Protein AF-A0A850AEI2-F1 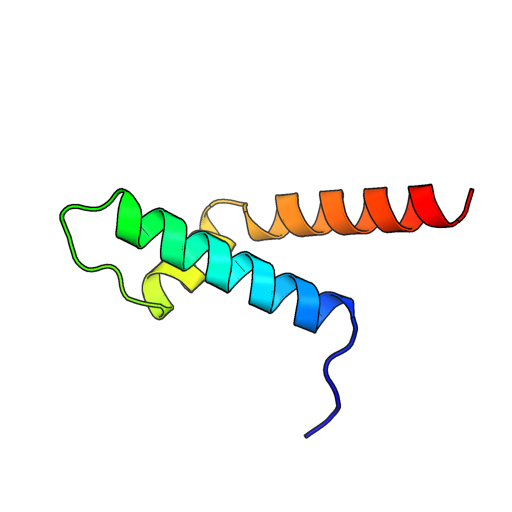(afdb_monomer_lite)

pLDDT: mean 88.81, std 11.61, range [45.66, 96.75]

Radius of gyration: 13.56 Å; chains: 1; bounding box: 30×28×34 Å

Secondary structure (DSSP, 8-state):
-PPPPHHHHHHHHHHHHHHHHHHHH-SS---HHHHHHHHHHSSHHHHHHHHHHHHHHHHT-

Sequence (61 aa):
MQPLNNYQSSQLDAIQKFYYKLLEHSEKSISMAEAIIAWFSEGHAEEFREEYLRKQLAMMH

Foldseek 3Di:
DDDDDPLRVVVVVVLVVQQVVCVVPDPDDDDSVNSVVCCVVVCVVVVSVVVVVVVVVVVVD

Structure (mmCIF, N/CA/C/O backbone):
data_AF-A0A850AEI2-F1
#
_entry.id   AF-A0A850AEI2-F1
#
loop_
_atom_site.group_PDB
_atom_site.id
_atom_site.type_symbol
_atom_site.label_atom_id
_atom_site.label_alt_id
_atom_site.label_comp_id
_atom_site.label_asym_id
_atom_site.label_entity_id
_atom_site.label_seq_id
_atom_site.pdbx_PDB_ins_code
_atom_site.Cartn_x
_a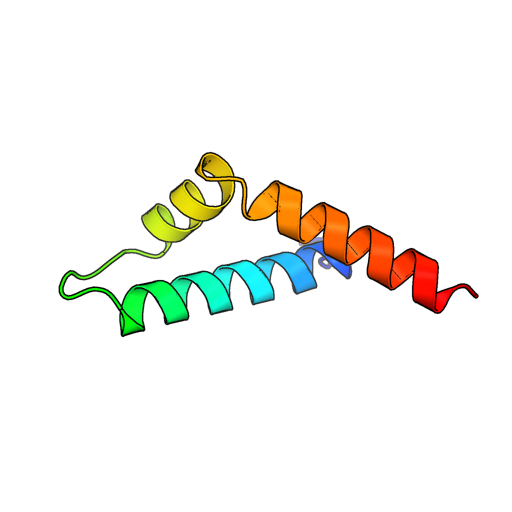tom_site.Cartn_y
_atom_site.Cartn_z
_atom_site.occupancy
_atom_site.B_iso_or_equiv
_atom_site.auth_seq_id
_atom_site.auth_comp_id
_atom_site.auth_asym_id
_atom_site.auth_atom_id
_atom_site.pdbx_PDB_model_num
ATOM 1 N N . MET A 1 1 ? 14.991 -15.729 9.194 1.00 45.66 1 MET A N 1
ATOM 2 C CA . MET A 1 1 ? 14.098 -14.995 8.270 1.00 45.66 1 MET A CA 1
ATOM 3 C C . MET A 1 1 ? 14.882 -14.715 7.001 1.00 45.66 1 MET A C 1
ATOM 5 O O . MET A 1 1 ? 16.055 -14.384 7.121 1.00 45.66 1 MET A O 1
ATOM 9 N N . GLN A 1 2 ? 14.300 -14.925 5.818 1.00 50.50 2 GLN A N 1
ATOM 10 C CA . GLN A 1 2 ? 14.969 -14.549 4.568 1.00 50.50 2 GLN A CA 1
ATOM 11 C C . GLN A 1 2 ? 14.949 -13.019 4.417 1.00 50.50 2 GLN A C 1
ATOM 13 O O . GLN A 1 2 ? 13.964 -12.403 4.829 1.00 50.50 2 GLN A O 1
ATOM 18 N N . PRO A 1 3 ? 16.016 -12.397 3.885 1.00 59.38 3 PRO A N 1
ATOM 19 C CA . PRO A 1 3 ? 16.023 -10.964 3.626 1.00 59.38 3 PRO A CA 1
ATOM 20 C C . PRO A 1 3 ? 14.935 -10.617 2.608 1.00 59.38 3 PRO A C 1
ATOM 22 O O . PRO A 1 3 ? 14.753 -11.331 1.621 1.00 59.38 3 PRO A O 1
ATOM 25 N N . LEU A 1 4 ? 14.211 -9.527 2.864 1.00 71.12 4 LEU A N 1
ATOM 26 C CA . LEU A 1 4 ? 13.229 -9.008 1.920 1.00 71.12 4 LEU A CA 1
ATOM 27 C C . LEU A 1 4 ? 13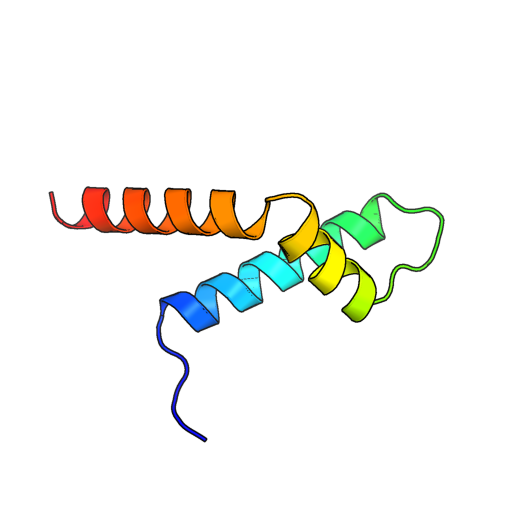.946 -8.600 0.635 1.00 71.12 4 LEU A C 1
ATOM 29 O O . LEU A 1 4 ? 14.993 -7.949 0.678 1.00 71.12 4 LEU A O 1
ATOM 33 N N . ASN A 1 5 ? 13.390 -8.984 -0.511 1.00 84.69 5 ASN A N 1
ATOM 34 C CA . ASN A 1 5 ? 13.894 -8.476 -1.780 1.00 84.69 5 ASN A CA 1
ATOM 35 C C . ASN A 1 5 ? 13.504 -6.991 -1.950 1.00 84.69 5 ASN A C 1
ATOM 37 O O . ASN A 1 5 ? 12.602 -6.485 -1.279 1.00 84.69 5 ASN A O 1
ATOM 41 N N . ASN A 1 6 ? 14.173 -6.281 -2.864 1.00 88.44 6 ASN A N 1
ATOM 42 C CA . ASN A 1 6 ? 13.966 -4.839 -3.069 1.00 88.44 6 ASN A CA 1
ATOM 43 C C . ASN A 1 6 ? 12.498 -4.465 -3.340 1.00 88.44 6 ASN A C 1
ATOM 45 O O . ASN A 1 6 ? 12.057 -3.378 -2.964 1.00 88.44 6 ASN A O 1
ATOM 49 N N . TYR A 1 7 ? 11.743 -5.357 -3.985 1.00 90.69 7 TYR A N 1
ATOM 50 C CA . TYR A 1 7 ? 10.319 -5.168 -4.240 1.00 90.69 7 TYR A CA 1
ATOM 51 C C . TYR A 1 7 ? 9.507 -5.211 -2.941 1.00 90.69 7 TYR A C 1
ATOM 53 O O . TYR A 1 7 ? 8.744 -4.289 -2.670 1.00 90.69 7 TYR A O 1
ATOM 61 N N . GLN A 1 8 ? 9.721 -6.229 -2.103 1.00 90.94 8 GLN A N 1
ATOM 62 C CA . GLN A 1 8 ? 9.025 -6.380 -0.825 1.00 90.94 8 GLN A CA 1
ATOM 63 C C . GLN A 1 8 ? 9.297 -5.202 0.116 1.00 90.94 8 GLN A C 1
ATOM 65 O O . GLN A 1 8 ? 8.356 -4.673 0.702 1.00 90.94 8 GLN A O 1
ATOM 70 N N . SER A 1 9 ? 10.550 -4.746 0.219 1.00 92.81 9 SER A N 1
ATOM 71 C CA . SER A 1 9 ? 10.884 -3.560 1.021 1.00 92.81 9 SER A CA 1
ATOM 72 C C . SER A 1 9 ? 10.178 -2.306 0.496 1.00 92.81 9 SER A C 1
ATOM 74 O O . SER A 1 9 ? 9.545 -1.587 1.263 1.00 92.81 9 SER A O 1
ATOM 76 N N . SER A 1 10 ? 10.194 -2.087 -0.825 1.00 93.62 10 SER A N 1
ATOM 77 C CA . SER A 1 10 ? 9.516 -0.935 -1.441 1.00 93.62 10 SER A CA 1
ATOM 78 C C . SER A 1 10 ? 7.997 -0.976 -1.245 1.00 93.62 10 SER A C 1
ATOM 80 O O . SER A 1 10 ? 7.367 0.065 -1.068 1.00 93.62 10 SER A O 1
ATOM 82 N N . GLN A 1 11 ? 7.399 -2.170 -1.282 1.00 94.50 11 GLN A N 1
ATOM 83 C CA . GLN A 1 11 ? 5.966 -2.356 -1.075 1.00 94.50 11 GLN A CA 1
ATOM 84 C C . GLN A 1 11 ? 5.562 -2.057 0.374 1.00 94.50 11 GLN A C 1
ATOM 86 O O . GLN A 1 11 ? 4.548 -1.399 0.594 1.00 94.50 11 GLN A O 1
ATOM 91 N N . LEU A 1 12 ? 6.353 -2.492 1.361 1.00 94.62 12 LEU A N 1
ATOM 92 C CA . LEU A 1 12 ? 6.099 -2.167 2.768 1.00 94.62 12 LEU A CA 1
ATOM 93 C C . LEU A 1 12 ? 6.168 -0.657 3.020 1.00 94.62 12 LEU A C 1
ATOM 95 O O . LEU A 1 12 ? 5.265 -0.108 3.650 1.00 94.62 12 LEU A O 1
ATOM 99 N N . ASP A 1 13 ? 7.169 0.023 2.457 1.00 95.69 13 ASP A N 1
ATOM 100 C CA . ASP A 1 13 ? 7.283 1.482 2.547 1.00 95.69 13 ASP A CA 1
ATOM 101 C C . ASP A 1 13 ? 6.074 2.190 1.913 1.00 95.69 13 ASP A C 1
ATOM 103 O O . ASP A 1 13 ? 5.597 3.208 2.423 1.00 95.69 13 ASP A O 1
ATOM 107 N N . ALA A 1 14 ? 5.561 1.668 0.794 1.00 96.56 14 ALA A N 1
ATOM 108 C CA . ALA A 1 14 ? 4.392 2.221 0.116 1.00 96.56 14 ALA A CA 1
ATOM 109 C C . ALA A 1 14 ? 3.110 2.047 0.945 1.00 96.56 14 ALA A C 1
ATOM 111 O O . ALA A 1 14 ? 2.381 3.021 1.139 1.00 96.56 14 ALA A O 1
ATOM 112 N N . ILE A 1 15 ? 2.885 0.854 1.506 1.00 96.75 15 ILE A N 1
ATOM 113 C CA . ILE A 1 15 ? 1.759 0.571 2.410 1.00 96.75 15 ILE A CA 1
ATOM 114 C C . ILE A 1 15 ? 1.828 1.473 3.646 1.00 96.75 15 ILE A C 1
ATOM 116 O O . ILE A 1 15 ? 0.821 2.049 4.054 1.00 96.75 15 ILE A O 1
ATOM 120 N N . GLN A 1 16 ? 3.016 1.657 4.224 1.00 96.12 16 GLN A N 1
ATOM 121 C CA . GLN A 1 16 ? 3.188 2.521 5.387 1.00 96.12 16 GLN A CA 1
ATOM 122 C C . GLN A 1 16 ? 2.866 3.989 5.061 1.00 96.12 16 GLN A C 1
ATOM 124 O O . GLN A 1 16 ? 2.177 4.658 5.831 1.00 96.12 16 GLN A O 1
ATOM 129 N N . LYS A 1 17 ? 3.307 4.494 3.902 1.00 96.06 17 LYS A N 1
ATOM 130 C CA . LYS A 1 17 ? 2.949 5.845 3.434 1.00 96.06 17 LYS A CA 1
ATOM 131 C C . LYS A 1 17 ? 1.451 5.985 3.187 1.00 96.06 17 LYS A C 1
ATOM 133 O O . LYS A 1 17 ? 0.880 7.017 3.524 1.00 96.06 17 LYS A O 1
ATOM 138 N N . PHE A 1 18 ? 0.818 4.967 2.610 1.00 95.75 18 PHE A N 1
ATOM 139 C CA . PHE A 1 18 ? -0.628 4.935 2.414 1.00 95.75 18 PHE A CA 1
ATOM 140 C C . PHE A 1 18 ? -1.375 5.005 3.750 1.00 95.75 18 PHE A C 1
ATOM 142 O O . PHE A 1 18 ? -2.249 5.852 3.914 1.00 95.75 18 PHE A O 1
ATOM 149 N N . TYR A 1 19 ? -0.960 4.214 4.741 1.00 95.75 19 TYR A N 1
ATOM 150 C CA . TYR A 1 19 ? -1.516 4.265 6.091 1.00 95.75 19 TYR A CA 1
ATOM 151 C C . TYR A 1 19 ? -1.423 5.664 6.717 1.00 95.75 19 TYR A C 1
ATOM 153 O O . TYR A 1 19 ? -2.420 6.171 7.225 1.00 95.75 19 TYR A O 1
ATOM 161 N N . TYR A 1 20 ? -0.265 6.331 6.638 1.00 94.50 20 TYR A N 1
ATOM 162 C CA . TYR A 1 20 ? -0.137 7.691 7.174 1.00 94.50 20 TYR A CA 1
ATOM 163 C C . TYR A 1 20 ? -1.033 8.700 6.450 1.00 94.50 20 TYR A C 1
ATOM 165 O O . TYR A 1 20 ? -1.659 9.524 7.110 1.00 94.50 20 TYR A O 1
ATOM 173 N N . LYS A 1 21 ? -1.182 8.591 5.124 1.00 93.31 21 LYS A N 1
ATOM 174 C CA . LYS A 1 21 ? -2.132 9.428 4.373 1.00 93.31 21 LYS A CA 1
ATOM 175 C C . LYS A 1 21 ? -3.571 9.221 4.842 1.00 93.31 21 LYS A C 1
ATOM 177 O O . LYS A 1 21 ? -4.302 10.197 4.985 1.00 93.31 21 LYS A O 1
ATOM 182 N N . LEU A 1 22 ? -3.973 7.973 5.095 1.00 92.00 22 LEU A N 1
ATOM 183 C CA . LEU A 1 22 ? -5.300 7.665 5.628 1.00 92.00 22 LEU A CA 1
ATOM 184 C C . LEU A 1 22 ? -5.512 8.284 7.015 1.00 92.00 22 LEU A C 1
ATOM 186 O O . LEU A 1 22 ? -6.582 8.826 7.276 1.00 92.00 22 LEU A O 1
ATOM 190 N N . LEU A 1 23 ? -4.495 8.254 7.883 1.00 91.06 23 LEU A N 1
ATOM 191 C CA . LEU A 1 23 ? -4.562 8.890 9.202 1.00 91.06 23 LEU A CA 1
ATOM 192 C C . LEU A 1 23 ? -4.682 10.417 9.129 1.00 91.06 23 LEU A C 1
ATOM 194 O O . LEU A 1 23 ? -5.390 11.000 9.940 1.00 91.06 23 LEU A O 1
ATOM 198 N N . GLU A 1 24 ? -4.012 11.064 8.174 1.00 90.38 24 GLU A N 1
ATOM 199 C CA . GLU A 1 24 ? -4.077 12.523 7.999 1.00 90.38 24 GLU A CA 1
ATOM 200 C C . GLU A 1 24 ? -5.459 13.012 7.539 1.00 90.38 24 GLU A C 1
ATOM 202 O O . GLU A 1 24 ? -5.854 14.129 7.869 1.00 90.38 24 GLU A O 1
ATOM 207 N N . HIS A 1 25 ? -6.195 12.191 6.783 1.00 82.00 25 HIS A N 1
ATOM 208 C CA . HIS A 1 25 ? -7.459 12.581 6.143 1.00 82.00 25 HIS A CA 1
ATOM 209 C C . HIS A 1 25 ? -8.707 12.020 6.836 1.00 82.00 25 HIS A C 1
ATOM 211 O O . HIS A 1 25 ? -9.826 12.350 6.444 1.00 82.00 25 HIS A O 1
ATOM 217 N N . SER A 1 26 ? -8.542 11.165 7.845 1.00 77.44 26 SER A N 1
ATOM 218 C CA . SER A 1 26 ? -9.656 10.507 8.522 1.00 77.44 26 SER A CA 1
ATOM 219 C C . SER A 1 26 ? -9.932 11.141 9.883 1.00 77.44 26 SER A C 1
ATOM 221 O O . SER A 1 26 ? -9.070 11.173 10.756 1.00 77.44 26 SER A O 1
ATOM 223 N N . GLU A 1 27 ? -11.180 11.558 10.115 1.00 70.75 27 GLU A N 1
ATOM 224 C CA . GLU A 1 27 ? -11.664 11.924 11.458 1.00 70.75 27 GLU A CA 1
ATOM 225 C C . GLU A 1 27 ? -11.741 10.705 12.401 1.00 70.75 27 GLU A C 1
ATOM 227 O O . GLU A 1 27 ? -11.833 10.852 13.620 1.00 70.75 27 GLU A O 1
ATOM 232 N N . LYS A 1 28 ? -11.707 9.483 11.847 1.00 77.62 28 LYS A N 1
ATOM 233 C CA . LYS A 1 28 ? -11.753 8.213 12.584 1.00 77.62 28 LYS A CA 1
ATOM 234 C C . LYS A 1 28 ? -10.388 7.532 12.601 1.00 77.62 28 LYS A C 1
ATOM 236 O O . LYS A 1 28 ? -9.676 7.523 11.600 1.00 77.62 28 LYS A O 1
ATOM 241 N N . SER A 1 29 ? -10.059 6.876 13.710 1.00 83.44 29 SER A N 1
ATOM 242 C CA . SER A 1 29 ? -8.864 6.035 13.796 1.00 83.44 29 SER A CA 1
ATOM 243 C C . SER A 1 29 ? -8.992 4.833 12.854 1.00 83.44 29 SER A C 1
ATOM 245 O O . SER A 1 29 ? -9.859 3.987 13.068 1.00 83.44 29 SER A O 1
ATOM 247 N N . ILE A 1 30 ? -8.129 4.758 11.842 1.00 90.88 30 ILE A N 1
ATOM 248 C 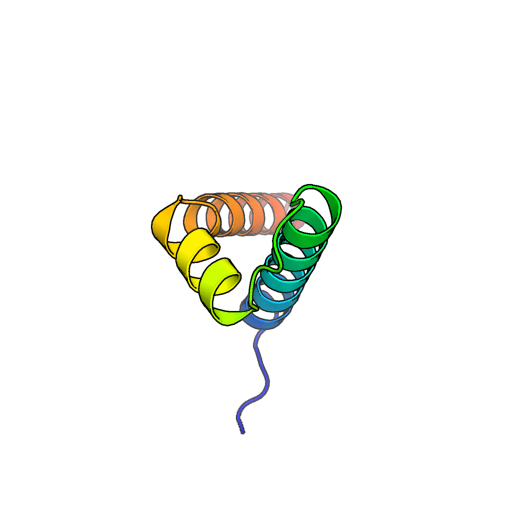CA . ILE A 1 30 ? -7.965 3.585 10.974 1.00 90.88 30 ILE A CA 1
ATOM 249 C C . ILE A 1 30 ? -6.819 2.744 11.536 1.00 90.88 30 ILE A C 1
ATOM 251 O O . ILE A 1 30 ? -5.771 3.276 11.901 1.00 90.88 30 ILE A O 1
ATOM 255 N N . SER A 1 31 ? -7.004 1.431 11.621 1.00 94.44 31 SER A N 1
ATOM 256 C CA . SER A 1 31 ? -5.946 0.497 12.002 1.00 94.44 31 SER A CA 1
ATOM 257 C C . SER A 1 31 ? -5.044 0.143 10.815 1.00 94.44 31 SER A C 1
ATOM 259 O O . SER A 1 31 ? -5.445 0.192 9.653 1.00 94.44 31 SER A O 1
ATOM 261 N N . MET A 1 32 ? -3.817 -0.298 11.102 1.00 94.00 32 MET A N 1
ATOM 262 C CA . MET A 1 32 ? -2.903 -0.793 10.063 1.00 94.00 32 MET A CA 1
ATOM 263 C C . MET A 1 32 ? -3.493 -1.985 9.288 1.00 94.00 32 MET A C 1
ATOM 265 O O . MET A 1 32 ? -3.270 -2.115 8.089 1.00 94.00 32 MET A O 1
ATOM 269 N N . ALA A 1 33 ? -4.266 -2.848 9.955 1.00 95.69 33 ALA A N 1
ATOM 270 C CA . ALA A 1 33 ? -4.912 -3.987 9.308 1.00 95.69 33 ALA A CA 1
ATOM 271 C C . ALA A 1 33 ? -5.952 -3.535 8.272 1.00 95.69 33 ALA A C 1
ATOM 273 O O . ALA A 1 33 ? -5.970 -4.057 7.161 1.00 95.69 33 ALA A O 1
ATOM 274 N N . GLU A 1 34 ? -6.768 -2.532 8.603 1.00 94.62 34 GLU A N 1
ATOM 275 C CA . GLU A 1 34 ? -7.735 -1.946 7.668 1.00 94.62 34 GLU A CA 1
ATOM 276 C C . GLU A 1 34 ? -7.037 -1.274 6.485 1.00 94.62 34 GLU A C 1
ATOM 278 O O . GLU A 1 34 ? -7.452 -1.468 5.347 1.00 94.62 34 GLU A O 1
ATOM 283 N N . ALA A 1 35 ? -5.935 -0.558 6.726 1.00 94.94 35 ALA A N 1
ATOM 284 C CA . ALA A 1 35 ? -5.149 0.038 5.649 1.00 94.94 35 ALA A CA 1
ATOM 285 C C . ALA A 1 35 ? -4.527 -1.016 4.720 1.00 94.94 35 ALA A C 1
ATOM 287 O O . ALA A 1 35 ? -4.515 -0.828 3.508 1.00 94.94 35 ALA A O 1
ATOM 288 N N . ILE A 1 36 ? -4.053 -2.145 5.258 1.00 95.94 36 ILE A N 1
ATOM 289 C CA . ILE A 1 36 ? -3.573 -3.267 4.440 1.00 95.94 36 ILE A CA 1
ATOM 290 C C . ILE A 1 36 ? -4.719 -3.871 3.622 1.00 95.94 36 ILE A C 1
ATOM 292 O O . ILE A 1 36 ? -4.532 -4.151 2.441 1.00 95.94 36 ILE A O 1
ATOM 296 N N . ILE A 1 37 ? -5.899 -4.069 4.218 1.00 96.44 37 ILE A N 1
ATOM 297 C CA . ILE A 1 37 ? -7.063 -4.591 3.490 1.00 96.44 37 ILE A CA 1
ATOM 298 C C . ILE A 1 37 ? -7.411 -3.650 2.336 1.00 96.44 37 ILE A C 1
ATOM 300 O O . ILE A 1 37 ? -7.437 -4.110 1.200 1.00 96.44 37 ILE A O 1
ATOM 304 N N . ALA A 1 38 ? -7.573 -2.352 2.610 1.00 94.50 38 ALA A N 1
ATOM 305 C CA . ALA A 1 38 ? -7.859 -1.334 1.601 1.00 94.50 38 ALA A CA 1
ATOM 306 C C . ALA A 1 38 ? -6.803 -1.320 0.485 1.00 94.50 38 ALA A C 1
ATOM 308 O O . ALA A 1 38 ? -7.148 -1.344 -0.694 1.00 94.50 38 ALA A O 1
ATOM 309 N N . TRP A 1 39 ? -5.516 -1.385 0.844 1.00 96.62 39 TRP A N 1
ATOM 310 C CA . TRP A 1 39 ? -4.408 -1.445 -0.113 1.00 96.62 39 TRP A CA 1
ATOM 311 C C . TRP A 1 39 ? -4.569 -2.572 -1.145 1.00 96.62 39 TRP A C 1
ATOM 313 O O . TRP A 1 39 ? -4.325 -2.362 -2.332 1.00 96.62 39 TRP A O 1
ATOM 323 N N . PHE A 1 40 ? -4.993 -3.760 -0.706 1.00 95.62 40 PHE A N 1
ATOM 324 C CA . PHE A 1 40 ? -5.189 -4.912 -1.589 1.00 95.62 40 PHE A CA 1
ATOM 325 C C . PHE A 1 40 ? -6.584 -4.980 -2.223 1.00 95.62 40 PHE A C 1
ATOM 327 O O . PHE A 1 40 ? -6.724 -5.559 -3.294 1.00 95.62 40 PHE A O 1
ATOM 334 N N . SER A 1 41 ? -7.623 -4.431 -1.589 1.00 96.19 41 SER A N 1
ATOM 335 C CA . SER A 1 41 ? -8.996 -4.514 -2.102 1.00 96.19 41 SER A CA 1
ATOM 336 C C . SER A 1 41 ? -9.364 -3.389 -3.065 1.00 96.19 41 SER A C 1
ATOM 338 O O . SER A 1 41 ? -10.283 -3.557 -3.861 1.00 96.19 41 SER A O 1
ATOM 340 N N . GLU A 1 42 ? -8.684 -2.245 -2.989 1.00 95.44 42 GLU A N 1
ATOM 341 C CA . GLU A 1 42 ? -9.002 -1.048 -3.782 1.00 95.44 42 GLU A CA 1
ATOM 342 C C . GLU A 1 42 ? -8.085 -0.857 -5.002 1.00 95.44 42 GLU A C 1
ATOM 344 O O . GLU A 1 42 ? -8.212 0.136 -5.709 1.00 95.44 42 GLU A O 1
ATOM 349 N N . GLY A 1 43 ? -7.175 -1.798 -5.276 1.00 93.31 43 GLY A N 1
ATOM 350 C CA . GLY A 1 43 ? -6.307 -1.770 -6.462 1.00 93.31 43 GLY A CA 1
ATOM 351 C C . GLY A 1 43 ? -4.976 -1.027 -6.294 1.00 93.31 43 GLY A C 1
AT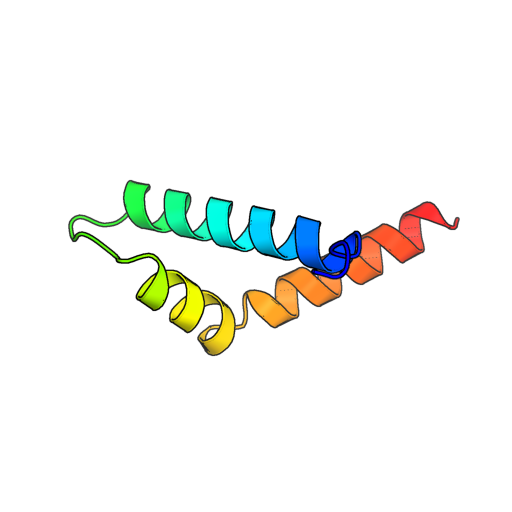OM 352 O O . GLY A 1 43 ? -4.155 -1.042 -7.212 1.00 93.31 43 GLY A O 1
ATOM 353 N N . HIS A 1 44 ? -4.703 -0.432 -5.122 1.00 95.94 44 HIS A N 1
ATOM 354 C CA . HIS A 1 44 ? -3.429 0.262 -4.850 1.00 95.94 44 HIS A CA 1
ATOM 355 C C . HIS A 1 44 ? -2.218 -0.673 -4.999 1.00 95.94 44 HIS A C 1
ATOM 357 O O . HIS A 1 44 ? -1.145 -0.254 -5.438 1.00 95.94 44 HIS A O 1
ATOM 363 N N . ALA A 1 45 ? -2.378 -1.956 -4.655 1.00 95.56 45 ALA A N 1
ATOM 364 C CA . ALA A 1 45 ? -1.339 -2.969 -4.813 1.00 95.56 45 ALA A CA 1
ATOM 365 C C . ALA A 1 45 ? -0.963 -3.207 -6.287 1.00 95.56 45 ALA A C 1
ATOM 367 O O . ALA A 1 45 ? 0.225 -3.278 -6.620 1.00 95.56 45 ALA A O 1
ATOM 368 N N . GLU A 1 46 ? -1.956 -3.326 -7.167 1.00 96.00 46 GLU A N 1
ATOM 369 C CA . GLU A 1 46 ? -1.773 -3.500 -8.606 1.00 96.00 46 GLU A CA 1
ATOM 370 C C . GLU A 1 46 ? -1.129 -2.265 -9.238 1.00 96.00 46 GLU A C 1
ATOM 372 O O . GLU A 1 46 ? -0.141 -2.408 -9.964 1.00 96.00 46 GLU A O 1
ATOM 377 N N . GLU A 1 47 ? -1.625 -1.070 -8.909 1.00 96.50 47 GLU A N 1
ATOM 378 C CA . GLU A 1 47 ? -1.074 0.202 -9.390 1.00 96.50 47 GLU A CA 1
ATOM 379 C C . GLU A 1 47 ? 0.396 0.359 -8.991 1.00 96.50 47 GLU A C 1
ATOM 381 O O . GLU A 1 47 ? 1.263 0.603 -9.836 1.00 96.50 47 GLU A O 1
ATOM 386 N N . PHE A 1 48 ? 0.710 0.118 -7.716 1.00 96.56 48 PHE A N 1
ATOM 387 C CA . PHE A 1 48 ? 2.083 0.155 -7.223 1.00 96.56 48 PHE A CA 1
ATOM 388 C C . PHE A 1 48 ? 2.991 -0.824 -7.977 1.00 96.56 48 PHE A C 1
ATOM 390 O O . PHE A 1 48 ? 4.115 -0.476 -8.352 1.00 96.56 48 PHE A O 1
ATOM 397 N N . ARG A 1 49 ? 2.518 -2.054 -8.216 1.00 95.06 49 ARG A N 1
ATOM 398 C CA . ARG A 1 49 ? 3.287 -3.074 -8.937 1.00 95.06 49 ARG A CA 1
ATOM 399 C C . ARG A 1 49 ? 3.588 -2.628 -10.366 1.00 95.06 49 ARG A C 1
ATOM 401 O O . ARG A 1 49 ? 4.722 -2.783 -10.820 1.00 95.06 49 ARG A O 1
ATOM 408 N N . GLU A 1 50 ? 2.603 -2.083 -11.074 1.00 95.75 50 GLU A N 1
ATOM 409 C CA . GLU A 1 50 ? 2.801 -1.581 -12.434 1.00 95.75 50 GLU A CA 1
ATOM 410 C C . GLU A 1 50 ? 3.809 -0.434 -12.480 1.00 95.75 50 GLU A C 1
ATOM 412 O O . GLU A 1 50 ? 4.726 -0.450 -13.306 1.00 95.75 50 GLU A O 1
ATOM 417 N N . GLU A 1 51 ? 3.692 0.534 -11.572 1.00 95.31 51 GLU A N 1
ATOM 418 C CA . GLU A 1 51 ? 4.651 1.633 -11.472 1.00 95.31 51 GLU A CA 1
ATOM 419 C C . GLU A 1 51 ? 6.064 1.146 -11.155 1.00 95.31 51 GLU A C 1
ATOM 421 O O . GLU A 1 51 ? 7.035 1.632 -11.743 1.00 95.31 51 GLU A O 1
ATOM 426 N N . TYR A 1 52 ? 6.193 0.186 -10.237 1.00 93.44 52 TYR A N 1
ATOM 427 C CA . TYR A 1 52 ? 7.478 -0.396 -9.875 1.00 93.44 52 TYR A CA 1
ATOM 428 C C . TYR A 1 52 ? 8.145 -1.037 -11.094 1.00 93.44 52 TYR A C 1
ATOM 430 O O . TYR A 1 52 ? 9.305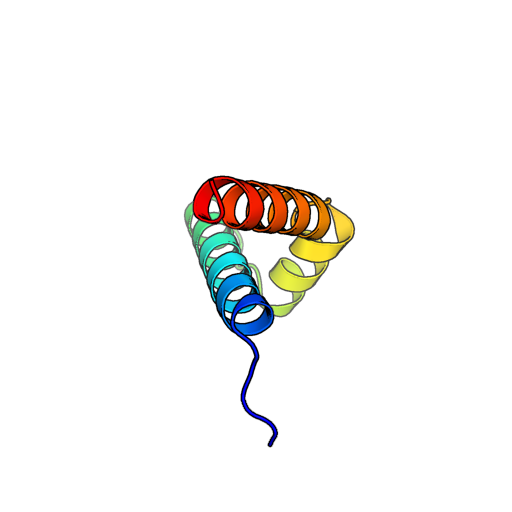 -0.746 -11.387 1.00 93.44 52 TYR A O 1
ATOM 438 N N . LEU A 1 53 ? 7.405 -1.853 -11.851 1.00 92.44 53 LEU A N 1
ATOM 439 C CA . LEU A 1 53 ? 7.917 -2.504 -13.058 1.00 92.44 53 LEU A CA 1
ATOM 440 C C . LEU A 1 53 ? 8.298 -1.487 -14.142 1.00 92.44 53 LEU A C 1
ATOM 442 O O . LEU A 1 53 ? 9.363 -1.618 -14.745 1.00 92.44 53 LEU A O 1
ATOM 446 N N . ARG A 1 54 ? 7.489 -0.438 -14.353 1.00 93.81 54 ARG A N 1
ATOM 447 C CA . ARG A 1 54 ? 7.816 0.642 -15.302 1.00 93.81 54 ARG A CA 1
ATOM 448 C C . ARG A 1 54 ? 9.102 1.375 -14.917 1.00 93.81 54 ARG A C 1
ATOM 450 O O . ARG A 1 54 ? 9.932 1.627 -15.785 1.00 93.81 54 ARG A O 1
ATOM 457 N N . LYS A 1 55 ? 9.302 1.682 -13.630 1.00 91.25 55 LYS A N 1
ATOM 458 C CA . LYS A 1 55 ? 10.532 2.329 -13.133 1.00 91.25 55 LYS A CA 1
ATOM 459 C C . LYS A 1 55 ? 11.759 1.438 -13.316 1.00 91.25 55 LYS A C 1
ATOM 461 O O . LYS A 1 55 ? 12.792 1.932 -13.748 1.00 91.25 55 LYS A O 1
ATOM 466 N N . GLN A 1 56 ? 11.638 0.139 -13.041 1.00 88.75 56 GLN A N 1
ATOM 467 C CA . GLN A 1 56 ? 12.728 -0.817 -13.263 1.00 88.75 56 GLN A CA 1
ATOM 468 C C . GLN A 1 56 ? 13.102 -0.915 -14.747 1.00 88.75 56 GLN A C 1
ATOM 470 O O . GLN A 1 56 ? 14.281 -0.880 -15.081 1.00 88.75 56 GLN A O 1
ATOM 475 N N . LEU A 1 57 ? 12.109 -0.969 -15.644 1.00 87.31 57 LEU A N 1
ATOM 476 C CA . LEU A 1 57 ? 12.344 -0.956 -17.091 1.00 87.31 57 LEU A CA 1
ATOM 477 C C . LEU A 1 57 ? 13.056 0.324 -17.541 1.00 87.31 57 LEU A C 1
ATOM 479 O O . LEU A 1 57 ? 14.017 0.246 -18.297 1.00 87.31 57 LEU A O 1
ATOM 483 N N . ALA A 1 58 ? 12.637 1.486 -17.036 1.00 87.06 58 ALA A N 1
ATOM 484 C CA . ALA A 1 58 ? 13.258 2.767 -17.370 1.00 87.06 58 ALA A CA 1
ATOM 485 C C . ALA A 1 58 ? 14.714 2.895 -16.884 1.00 87.06 58 ALA A C 1
ATOM 487 O O . ALA A 1 58 ? 15.482 3.622 -17.496 1.00 87.06 58 ALA A O 1
ATOM 488 N N . MET A 1 59 ? 15.104 2.204 -15.807 1.00 78.38 59 MET A N 1
ATOM 489 C CA . MET A 1 59 ? 16.483 2.211 -15.293 1.00 78.38 59 MET A CA 1
ATOM 490 C C . MET A 1 59 ? 17.438 1.293 -16.071 1.00 78.38 59 MET A C 1
ATOM 492 O O . MET A 1 59 ? 18.647 1.372 -15.870 1.00 78.38 59 MET A O 1
ATOM 496 N N . MET A 1 60 ? 16.913 0.400 -16.915 1.00 71.06 60 MET A N 1
ATOM 497 C CA . MET A 1 60 ? 17.717 -0.509 -17.743 1.00 71.06 60 MET A CA 1
ATOM 498 C C . MET A 1 60 ? 18.062 0.066 -19.128 1.00 71.06 60 MET A C 1
ATOM 500 O O . MET A 1 60 ? 18.827 -0.564 -19.858 1.00 71.06 60 MET A O 1
ATOM 504 N N . HIS A 1 61 ? 17.502 1.227 -19.485 1.00 56.59 61 HIS A N 1
ATOM 505 C CA . HIS A 1 61 ? 17.753 1.966 -20.726 1.00 56.59 61 HIS A CA 1
ATOM 506 C C . HIS A 1 61 ? 18.611 3.205 -20.464 1.00 56.59 61 HIS A C 1
ATOM 508 O O . HIS A 1 61 ? 19.418 3.536 -21.362 1.00 56.59 61 HIS A O 1
#